Protein AF-A0A5Q2TFF6-F1 (afdb_monomer_lite)

Secondary structure (DSSP, 8-state):
---PPEEEEE-TT-TTHHHHHHHHHHHHT--EEEEEPPTT-GGGGT--TT-EEEE-TTS-EEEEESS--TTHHHHHHHHHHHHH--

Structure (mmCIF, N/CA/C/O backbone):
data_AF-A0A5Q2TFF6-F1
#
_entry.id   AF-A0A5Q2TFF6-F1
#
loop_
_atom_site.group_PDB
_atom_site.id
_atom_site.type_symbol
_atom_site.label_atom_id
_atom_site.label_alt_id
_atom_site.label_comp_id
_atom_site.label_asym_id
_atom_site.label_entity_id
_atom_site.label_seq_id
_atom_site.pdbx_PDB_ins_code
_atom_site.Cartn_x
_atom_site.Cartn_y
_atom_site.Cartn_z
_atom_site.occupancy
_atom_site.B_iso_or_equiv
_atom_site.auth_seq_id
_atom_site.auth_comp_id
_atom_site.auth_asym_id
_atom_site.auth_atom_id
_atom_site.pdbx_PDB_model_num
ATOM 1 N N . MET A 1 1 ? -16.811 -13.532 10.519 1.00 40.44 1 MET A N 1
ATOM 2 C CA . MET A 1 1 ? -16.483 -12.252 9.857 1.00 40.44 1 MET A CA 1
ATOM 3 C C . MET A 1 1 ? -15.027 -11.945 10.156 1.00 40.44 1 MET A C 1
ATOM 5 O O . MET A 1 1 ? -14.694 -11.759 11.318 1.00 40.44 1 MET A O 1
ATOM 9 N N . CYS A 1 2 ? -14.132 -12.018 9.171 1.00 40.16 2 CYS A N 1
ATOM 10 C CA . CYS A 1 2 ? -12.730 -11.678 9.411 1.00 40.16 2 CYS A CA 1
ATOM 11 C C . CYS A 1 2 ? -12.629 -10.157 9.549 1.00 40.16 2 CYS A C 1
ATOM 13 O O . CYS A 1 2 ? -12.747 -9.450 8.555 1.00 40.16 2 CYS A O 1
ATOM 15 N N . ASN A 1 3 ? -12.447 -9.675 10.778 1.00 53.12 3 ASN A N 1
ATOM 16 C CA . ASN A 1 3 ? -12.129 -8.286 11.092 1.00 53.12 3 ASN A CA 1
ATOM 17 C C . ASN A 1 3 ? -10.724 -7.971 10.544 1.00 53.12 3 ASN A C 1
ATOM 19 O O . ASN A 1 3 ? -9.728 -8.121 11.251 1.00 53.12 3 ASN A O 1
ATOM 23 N N . ARG A 1 4 ? -10.622 -7.697 9.239 1.00 68.94 4 ARG A N 1
ATOM 24 C CA . ARG A 1 4 ? -9.357 -7.371 8.573 1.00 68.94 4 ARG A CA 1
ATOM 25 C C . ARG A 1 4 ? -9.127 -5.867 8.662 1.00 68.94 4 ARG A C 1
ATOM 27 O O . ARG A 1 4 ? -10.069 -5.093 8.550 1.00 68.94 4 ARG A O 1
ATOM 34 N N . ASN A 1 5 ? -7.879 -5.460 8.859 1.00 88.69 5 ASN A N 1
ATOM 35 C CA . ASN A 1 5 ? -7.512 -4.049 8.785 1.00 88.69 5 ASN A CA 1
ATOM 36 C C . ASN A 1 5 ? -7.540 -3.582 7.326 1.00 88.69 5 ASN A C 1
ATOM 38 O O . ASN A 1 5 ? -7.618 -4.392 6.397 1.00 88.69 5 ASN A O 1
ATOM 42 N N . PHE A 1 6 ? -7.418 -2.273 7.122 1.00 91.00 6 PHE A N 1
ATOM 43 C CA . PHE A 1 6 ? -7.003 -1.765 5.821 1.00 91.00 6 PHE A CA 1
ATOM 44 C C . PHE A 1 6 ? -5.611 -2.303 5.485 1.00 91.00 6 PHE A C 1
ATOM 46 O O . PHE A 1 6 ? -4.762 -2.424 6.369 1.00 91.00 6 PHE A O 1
ATOM 53 N N . VAL A 1 7 ? -5.371 -2.606 4.213 1.00 93.06 7 VAL A N 1
ATOM 54 C CA . VAL A 1 7 ? -4.076 -3.115 3.749 1.00 93.06 7 VAL A CA 1
ATOM 55 C C . VAL A 1 7 ? -3.576 -2.262 2.596 1.00 93.06 7 VAL A C 1
ATOM 57 O O . VAL A 1 7 ? -4.290 -2.096 1.611 1.00 93.06 7 VAL A O 1
ATOM 60 N N . LEU A 1 8 ? -2.355 -1.739 2.688 1.00 93.62 8 LEU A N 1
ATOM 61 C CA . LEU A 1 8 ? -1.686 -1.051 1.590 1.00 93.62 8 LEU A CA 1
ATOM 62 C C . LEU A 1 8 ? -0.590 -1.945 1.001 1.00 93.62 8 LEU A C 1
ATOM 64 O O . LEU A 1 8 ? 0.403 -2.238 1.664 1.00 93.62 8 LEU A O 1
ATOM 68 N N . PHE A 1 9 ? -0.733 -2.315 -0.267 1.00 95.00 9 PHE A N 1
ATOM 69 C CA . PHE A 1 9 ? 0.358 -2.876 -1.060 1.00 95.00 9 PHE A CA 1
ATOM 70 C C . PHE A 1 9 ? 1.058 -1.758 -1.817 1.00 95.00 9 PHE A C 1
ATOM 72 O O . PHE A 1 9 ? 0.388 -0.947 -2.452 1.00 95.00 9 PHE A O 1
ATOM 79 N N . HIS A 1 10 ? 2.386 -1.715 -1.806 1.00 94.81 10 HIS A N 1
ATOM 80 C CA . HIS A 1 10 ? 3.128 -0.748 -2.610 1.00 94.81 10 HIS A CA 1
ATOM 81 C C . HIS A 1 10 ? 4.282 -1.384 -3.371 1.00 94.81 10 HIS A C 1
ATOM 83 O O . HIS A 1 10 ? 4.862 -2.379 -2.937 1.00 94.81 10 HIS A O 1
ATOM 89 N 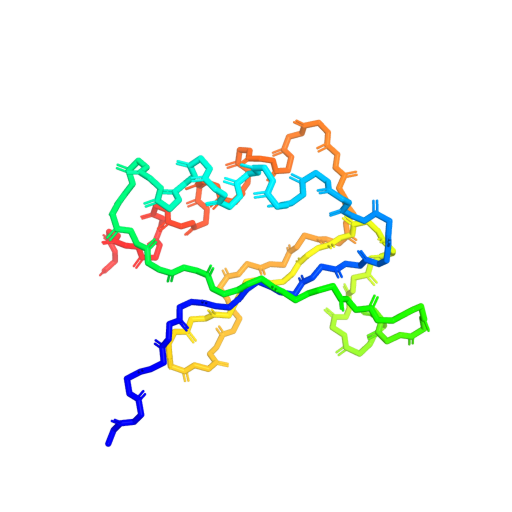N . GLY A 1 11 ? 4.636 -0.788 -4.506 1.00 94.31 11 GLY A N 1
ATOM 90 C CA . GLY A 1 11 ? 5.726 -1.279 -5.338 1.00 94.31 11 GLY A CA 1
ATOM 91 C C . GLY A 1 11 ? 7.096 -1.1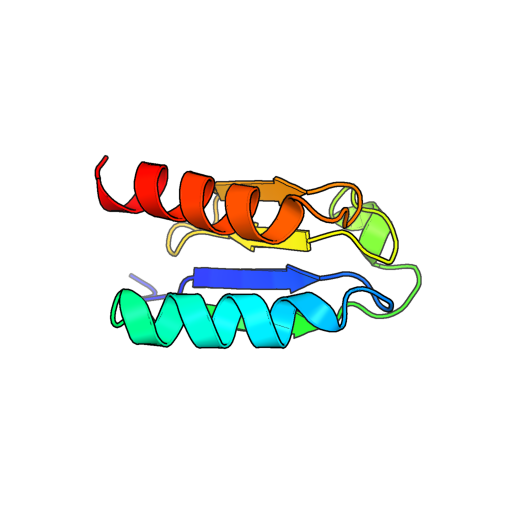91 -4.658 1.00 94.31 11 GLY A C 1
ATOM 92 O O . GLY A 1 11 ? 7.296 -0.482 -3.661 1.00 94.31 11 GLY A O 1
ATOM 93 N N . SER A 1 12 ? 8.061 -1.905 -5.232 1.00 91.38 12 SER A N 1
ATOM 9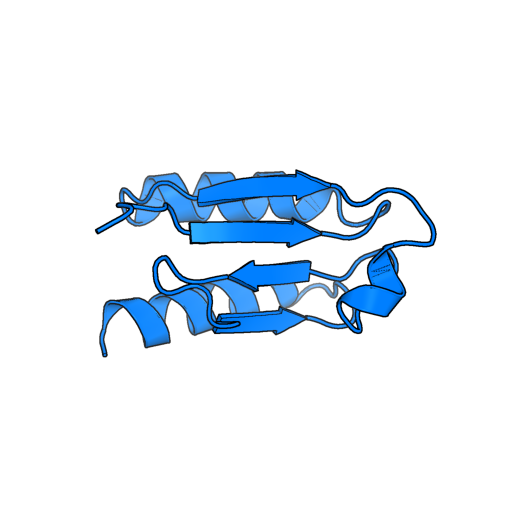4 C CA . SER A 1 12 ? 9.426 -2.057 -4.710 1.00 91.38 12 SER A CA 1
ATOM 95 C C . SER A 1 12 ? 10.195 -0.740 -4.488 1.00 91.38 12 SER A C 1
ATOM 97 O O . SER A 1 12 ? 11.065 -0.683 -3.615 1.00 91.38 12 SER A O 1
ATOM 99 N N . LYS A 1 13 ? 9.857 0.328 -5.222 1.00 89.31 13 LYS A N 1
ATOM 100 C CA . LYS A 1 13 ? 10.443 1.682 -5.125 1.00 89.31 13 LYS A CA 1
ATOM 101 C C . LYS A 1 13 ? 9.563 2.691 -4.373 1.00 89.31 13 LYS A C 1
ATOM 103 O O . LYS A 1 13 ? 9.963 3.840 -4.210 1.00 89.31 13 LYS A O 1
ATOM 108 N N . GLY A 1 14 ? 8.377 2.298 -3.914 1.00 82.69 14 GLY A N 1
ATOM 109 C CA . GLY A 1 14 ? 7.421 3.166 -3.217 1.00 82.69 14 GLY A CA 1
ATOM 110 C C . GLY A 1 14 ? 7.721 3.349 -1.724 1.00 82.69 14 GLY A C 1
ATOM 111 O O . GLY A 1 14 ? 6.844 3.160 -0.890 1.00 82.69 14 GLY A O 1
ATOM 112 N N . THR A 1 15 ? 8.957 3.661 -1.336 1.00 81.06 15 THR A N 1
ATOM 113 C CA . THR A 1 15 ? 9.338 3.707 0.092 1.00 81.06 15 THR A CA 1
ATOM 114 C C . THR A 1 15 ? 8.595 4.779 0.890 1.00 81.06 15 THR A C 1
ATOM 116 O O . THR A 1 15 ? 8.332 4.568 2.076 1.00 81.06 15 THR A O 1
ATOM 119 N N . SER A 1 16 ? 8.196 5.878 0.238 1.00 86.88 16 SER A N 1
ATOM 120 C CA . SER A 1 16 ? 7.453 6.985 0.851 1.00 86.88 16 SER A CA 1
ATOM 121 C C . SER A 1 16 ? 6.116 6.555 1.455 1.00 86.88 16 SER A C 1
ATOM 123 O O . SER A 1 16 ? 5.706 7.127 2.461 1.00 86.88 16 SER A O 1
ATOM 125 N N . TRP A 1 17 ? 5.473 5.510 0.919 1.00 88.81 17 TRP A N 1
ATOM 126 C CA . TRP A 1 17 ? 4.162 5.037 1.371 1.00 88.81 17 TRP A CA 1
ATOM 127 C C . TRP A 1 17 ? 4.113 4.661 2.854 1.00 88.81 17 TRP A C 1
ATOM 129 O O . TRP A 1 17 ? 3.090 4.876 3.498 1.00 88.81 17 TRP A O 1
ATOM 139 N N . ASN A 1 18 ? 5.218 4.177 3.424 1.00 88.31 18 ASN A N 1
ATOM 140 C CA . ASN A 1 18 ? 5.293 3.850 4.850 1.00 88.31 18 ASN A CA 1
ATOM 141 C C . ASN A 1 18 ? 5.125 5.094 5.734 1.00 88.31 18 ASN A C 1
ATOM 143 O O . ASN A 1 18 ? 4.397 5.058 6.729 1.00 88.31 18 ASN A O 1
ATOM 147 N N . SER A 1 19 ? 5.757 6.205 5.349 1.00 87.12 19 SER A N 1
ATOM 148 C CA . SER A 1 19 ? 5.637 7.484 6.053 1.00 87.12 19 SER A CA 1
ATOM 149 C C . SER A 1 19 ? 4.220 8.038 5.938 1.00 87.12 19 SER A C 1
ATOM 151 O O . SER A 1 19 ? 3.641 8.442 6.948 1.00 87.12 19 SER A O 1
ATOM 153 N N . VAL A 1 20 ? 3.629 7.972 4.737 1.00 85.06 20 VAL A N 1
ATOM 154 C CA . VAL A 1 20 ? 2.240 8.402 4.508 1.00 85.06 20 VAL A CA 1
ATOM 155 C C . VAL A 1 20 ? 1.289 7.621 5.403 1.00 85.06 20 VAL A C 1
ATOM 157 O O . VAL A 1 20 ? 0.519 8.208 6.158 1.00 85.06 20 VAL A O 1
ATOM 160 N N . VAL A 1 21 ? 1.367 6.290 5.364 1.00 88.38 21 VAL A N 1
ATOM 161 C CA . VAL A 1 21 ? 0.483 5.429 6.151 1.00 88.38 21 VAL A CA 1
ATOM 162 C C . VAL A 1 21 ? 0.658 5.676 7.641 1.00 88.38 21 VAL A C 1
ATOM 164 O O . VAL A 1 21 ? -0.342 5.730 8.352 1.00 88.38 21 VAL A O 1
ATOM 167 N N . SER A 1 22 ? 1.890 5.871 8.113 1.00 88.25 22 SER A N 1
ATOM 168 C CA . SER A 1 22 ? 2.149 6.182 9.522 1.00 88.25 22 SER A CA 1
ATOM 169 C C . SER A 1 22 ? 1.447 7.474 9.946 1.00 88.25 22 SER A C 1
ATOM 171 O O . SER A 1 22 ? 0.750 7.484 10.960 1.00 88.25 22 SER A O 1
ATOM 173 N N . SER A 1 23 ? 1.558 8.534 9.138 1.00 85.19 23 SER A N 1
ATOM 174 C CA . SER A 1 23 ? 0.890 9.815 9.396 1.00 85.19 23 SER A CA 1
ATOM 175 C C . SER A 1 23 ? -0.635 9.670 9.417 1.00 85.19 23 SER A C 1
ATOM 177 O O . SER A 1 23 ? -1.299 10.121 10.351 1.00 85.19 23 SER A O 1
ATOM 179 N N . VAL A 1 24 ? -1.195 8.968 8.430 1.00 84.06 24 VAL A N 1
ATOM 180 C CA . VAL A 1 24 ? -2.646 8.778 8.315 1.00 84.06 24 VAL A CA 1
ATOM 181 C C . VAL A 1 24 ? -3.207 7.906 9.438 1.00 84.06 24 VAL A C 1
ATOM 183 O O . VAL A 1 24 ? -4.229 8.249 10.032 1.00 84.06 24 VAL A O 1
ATOM 186 N N . SER A 1 25 ? -2.524 6.808 9.760 1.00 86.50 25 SER A N 1
ATOM 187 C CA . SER A 1 25 ? -2.913 5.882 10.829 1.00 86.50 25 SER A CA 1
ATOM 188 C C . SER A 1 25 ? -2.981 6.595 12.177 1.00 86.50 25 SER A C 1
ATOM 190 O O . SER A 1 25 ? -3.949 6.423 12.913 1.00 86.50 25 SER A O 1
ATOM 192 N N . GLN A 1 26 ? -1.996 7.454 12.469 1.00 86.00 26 GLN A N 1
ATOM 193 C CA . GLN A 1 26 ? -1.977 8.271 13.683 1.00 86.00 26 GLN A CA 1
ATOM 194 C C . GLN A 1 26 ? -3.095 9.317 13.692 1.00 86.00 26 GLN A C 1
ATOM 196 O O . GLN A 1 26 ? -3.801 9.442 14.689 1.00 86.00 26 GLN A O 1
ATOM 201 N N . HIS A 1 27 ? -3.284 10.048 12.590 1.00 84.12 27 HIS A N 1
ATOM 202 C CA . HIS A 1 27 ? -4.260 11.1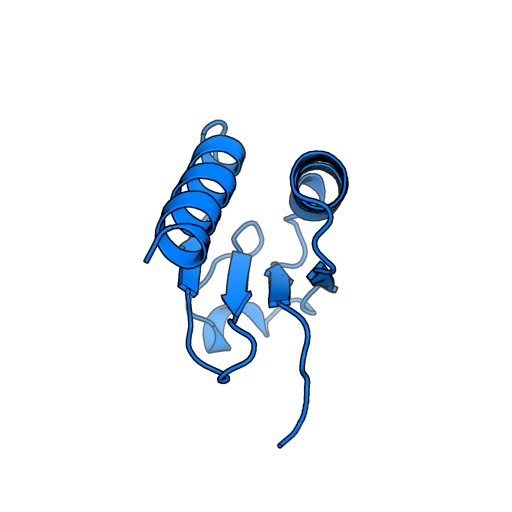40 12.537 1.00 84.12 27 HIS A CA 1
ATOM 203 C C . HIS A 1 27 ? -5.712 10.653 12.645 1.00 84.12 27 HIS A C 1
ATOM 205 O O . HIS A 1 27 ? -6.550 11.334 13.229 1.00 84.12 27 HIS A O 1
ATOM 211 N N . HIS A 1 28 ? -6.008 9.470 12.101 1.00 81.88 28 HIS A N 1
ATOM 212 C CA . HIS A 1 28 ? -7.362 8.912 12.067 1.00 81.88 28 HIS A CA 1
ATOM 213 C C . HIS A 1 28 ? -7.595 7.773 13.069 1.00 81.88 28 HIS A C 1
ATOM 215 O O . HIS A 1 28 ? -8.694 7.225 13.108 1.00 81.88 28 HIS A O 1
ATOM 221 N N . ASN A 1 29 ? -6.590 7.416 13.878 1.00 84.31 29 ASN A N 1
ATOM 222 C CA . ASN A 1 29 ? -6.622 6.266 14.787 1.00 84.31 29 ASN A CA 1
ATOM 223 C C . ASN A 1 29 ? -7.057 4.962 14.080 1.00 84.31 29 ASN A C 1
ATOM 225 O O . ASN A 1 29 ? -7.911 4.215 14.562 1.00 84.31 29 ASN A O 1
ATOM 229 N N . LEU A 1 30 ? -6.485 4.713 12.899 1.00 85.06 30 LEU A N 1
ATOM 230 C CA . LEU A 1 30 ? -6.773 3.542 12.069 1.00 85.06 30 LEU A CA 1
ATOM 231 C C . LEU A 1 30 ? -5.566 2.625 12.001 1.00 85.06 30 LEU A C 1
ATOM 233 O O . LEU A 1 30 ? -4.428 3.078 11.923 1.00 85.06 30 LEU A O 1
ATOM 237 N N . LYS A 1 31 ? -5.826 1.320 11.948 1.00 89.50 31 LYS A N 1
ATOM 238 C CA . LYS A 1 31 ? -4.794 0.336 11.647 1.00 89.50 31 LYS A CA 1
ATOM 239 C C . LYS A 1 31 ? -4.754 0.081 10.142 1.00 89.50 31 LYS A C 1
ATOM 241 O O . LYS A 1 31 ? -5.758 -0.328 9.557 1.00 89.50 31 LYS A O 1
ATOM 246 N N . ILE A 1 32 ? -3.593 0.318 9.537 1.00 90.62 32 ILE A N 1
ATOM 247 C CA . ILE A 1 32 ? -3.314 0.029 8.130 1.00 90.62 32 ILE A CA 1
ATOM 248 C C . ILE A 1 32 ? -2.061 -0.846 8.081 1.00 90.62 32 ILE A C 1
ATOM 250 O O . ILE A 1 32 ? -0.981 -0.409 8.476 1.00 90.62 32 ILE A O 1
ATOM 254 N N . ASP A 1 33 ? -2.204 -2.080 7.609 1.00 93.00 33 ASP A N 1
ATOM 255 C CA . ASP A 1 33 ? -1.075 -2.989 7.421 1.00 93.00 33 ASP A CA 1
ATOM 256 C C . ASP A 1 33 ? -0.403 -2.679 6.072 1.00 93.00 33 ASP A C 1
ATOM 258 O O . ASP A 1 33 ? -1.079 -2.546 5.051 1.00 93.00 33 ASP A O 1
ATOM 262 N N . VAL A 1 34 ? 0.925 -2.536 6.049 1.00 92.94 34 VAL A N 1
ATOM 263 C CA . VAL A 1 34 ? 1.673 -2.132 4.847 1.00 92.94 34 VAL A CA 1
ATOM 264 C C . VAL A 1 34 ? 2.563 -3.265 4.364 1.00 92.94 34 VAL A C 1
ATOM 266 O O . VAL A 1 34 ? 3.348 -3.819 5.133 1.00 92.94 34 VAL A O 1
ATOM 269 N N . TYR A 1 35 ? 2.479 -3.574 3.072 1.00 94.50 35 TYR A N 1
ATOM 270 C CA . TYR A 1 35 ? 3.282 -4.606 2.430 1.00 94.50 35 TYR A CA 1
ATOM 271 C C . TYR A 1 35 ? 3.963 -4.065 1.179 1.00 94.50 35 TYR A C 1
ATOM 273 O O . TYR A 1 35 ? 3.323 -3.623 0.222 1.00 94.50 35 TYR A O 1
ATOM 281 N N . LYS A 1 36 ? 5.290 -4.165 1.163 1.00 94.75 36 LYS A N 1
ATOM 282 C CA . LYS A 1 36 ? 6.081 -3.929 -0.040 1.00 94.75 36 LYS A CA 1
ATOM 283 C C . LYS A 1 36 ? 6.004 -5.157 -0.942 1.00 94.75 36 LYS A C 1
ATOM 285 O O . LYS A 1 36 ? 6.248 -6.273 -0.490 1.00 94.75 36 LYS A O 1
ATOM 290 N N . LEU A 1 37 ? 5.710 -4.938 -2.214 1.00 93.75 37 LEU A N 1
ATOM 291 C CA . LEU A 1 37 ? 5.745 -5.968 -3.240 1.00 93.75 37 LEU A CA 1
ATOM 292 C C . LEU A 1 37 ? 7.183 -6.227 -3.685 1.00 93.75 37 LEU A C 1
ATOM 294 O O . LEU A 1 37 ? 7.993 -5.304 -3.816 1.00 93.75 37 LEU A O 1
ATOM 298 N N . ASP A 1 38 ? 7.475 -7.494 -3.962 1.00 91.25 38 ASP A N 1
ATOM 299 C CA . ASP A 1 38 ? 8.685 -7.864 -4.686 1.00 91.25 38 ASP A CA 1
ATOM 300 C C . ASP A 1 38 ? 8.611 -7.340 -6.122 1.00 91.25 38 ASP A C 1
ATOM 302 O O . ASP A 1 38 ? 7.530 -7.276 -6.717 1.00 91.25 38 ASP A O 1
ATOM 306 N N . ALA A 1 39 ? 9.770 -7.013 -6.693 1.00 87.75 39 ALA A N 1
ATOM 307 C CA . ALA A 1 39 ? 9.855 -6.578 -8.079 1.00 87.75 39 ALA A CA 1
ATOM 308 C C . ALA A 1 39 ? 9.249 -7.630 -9.026 1.00 87.75 39 ALA A C 1
ATOM 310 O O . ALA A 1 39 ? 9.540 -8.823 -8.923 1.00 87.75 39 ALA A O 1
ATOM 311 N N . GLY A 1 40 ? 8.407 -7.176 -9.951 1.00 86.75 40 GLY A N 1
ATOM 312 C CA . GLY A 1 40 ? 7.679 -8.011 -10.907 1.00 86.75 40 GLY A CA 1
ATOM 313 C C . GLY A 1 40 ? 6.287 -8.437 -10.432 1.00 86.75 40 GLY A C 1
ATOM 314 O O . GLY A 1 40 ? 5.497 -8.909 -11.247 1.00 86.75 40 GLY A O 1
ATOM 315 N N . LYS A 1 41 ? 5.943 -8.242 -9.151 1.00 90.06 41 LYS A N 1
ATOM 316 C CA . LYS A 1 41 ? 4.585 -8.508 -8.636 1.00 90.06 41 LYS A CA 1
ATOM 317 C C . LYS A 1 41 ? 3.653 -7.301 -8.756 1.00 90.06 41 LYS A C 1
ATOM 319 O O . LYS A 1 41 ? 2.446 -7.456 -8.592 1.00 90.06 41 LYS A O 1
ATOM 324 N N . GLU A 1 42 ? 4.179 -6.117 -9.066 1.00 93.06 42 GLU A N 1
ATOM 325 C CA . GLU A 1 42 ? 3.396 -4.881 -9.183 1.00 93.06 42 GLU A CA 1
ATOM 326 C C . GLU A 1 42 ? 2.332 -4.951 -10.292 1.00 93.06 42 GLU A C 1
ATOM 328 O O . GLU A 1 42 ? 1.216 -4.457 -10.121 1.00 93.06 42 GLU A O 1
ATOM 333 N N . SER A 1 43 ? 2.635 -5.647 -11.392 1.00 89.62 43 SER A N 1
ATOM 334 C CA . SER A 1 43 ? 1.735 -5.798 -12.542 1.00 89.62 43 SER A CA 1
ATOM 335 C C . SER A 1 43 ? 0.432 -6.520 -12.198 1.00 89.62 43 SER A C 1
ATOM 337 O O . SER A 1 43 ? -0.604 -6.190 -12.764 1.00 89.62 43 SER A O 1
ATOM 339 N N . ALA A 1 44 ? 0.453 -7.449 -11.233 1.00 91.31 44 ALA A N 1
ATOM 340 C CA . ALA A 1 44 ? -0.749 -8.150 -10.776 1.00 91.31 44 ALA A CA 1
ATOM 341 C C . ALA A 1 44 ? -1.759 -7.212 -10.090 1.00 91.31 44 ALA A C 1
ATOM 343 O O . ALA A 1 44 ? -2.942 -7.531 -10.007 1.00 91.31 44 ALA A O 1
ATOM 344 N N . LEU A 1 45 ? -1.292 -6.059 -9.603 1.00 90.56 45 LEU A N 1
ATOM 345 C CA . LEU A 1 45 ? -2.117 -5.021 -8.987 1.00 90.56 45 LEU A CA 1
ATOM 346 C C . LEU A 1 45 ? -2.289 -3.784 -9.881 1.00 90.56 45 LEU A C 1
ATOM 348 O O . LEU A 1 45 ? -2.882 -2.798 -9.438 1.00 90.56 45 LEU A O 1
ATOM 352 N N . GLU A 1 46 ? -1.811 -3.852 -11.128 1.00 94.31 46 GLU A N 1
ATOM 353 C CA . GLU A 1 46 ? -1.888 -2.779 -12.126 1.00 94.31 46 GLU A CA 1
ATOM 354 C C . GLU A 1 46 ? -1.247 -1.466 -11.639 1.00 94.31 46 GLU A C 1
ATOM 356 O O . GLU A 1 46 ? -1.766 -0.370 -11.862 1.00 94.31 46 GLU A O 1
ATOM 361 N N . ILE A 1 47 ? -0.109 -1.576 -10.946 1.00 93.62 47 ILE A N 1
ATOM 362 C CA . ILE A 1 47 ? 0.703 -0.436 -10.502 1.00 93.62 47 ILE A CA 1
ATOM 363 C C . ILE A 1 47 ? 2.140 -0.550 -11.022 1.00 93.62 47 ILE A C 1
ATOM 365 O O . ILE A 1 47 ? 2.625 -1.632 -11.348 1.00 93.62 47 ILE A O 1
ATOM 369 N N . GLU A 1 48 ? 2.840 0.577 -11.100 1.00 94.12 48 GLU A N 1
ATOM 370 C CA . GLU A 1 48 ? 4.281 0.622 -11.337 1.00 94.12 48 GLU A CA 1
ATOM 371 C C . GLU A 1 48 ? 5.065 0.391 -10.035 1.00 94.12 48 GLU A C 1
ATOM 373 O O . GLU A 1 48 ? 4.524 0.416 -8.929 1.00 94.12 48 GLU A O 1
ATOM 378 N N . SER A 1 49 ? 6.390 0.264 -10.158 1.00 93.12 49 SER A N 1
ATOM 379 C CA . SER A 1 49 ? 7.309 0.070 -9.024 1.00 93.12 49 SER A CA 1
ATOM 380 C C . SER A 1 49 ? 7.201 1.112 -7.901 1.00 93.12 49 SER A C 1
ATOM 382 O O . SER A 1 49 ? 7.616 0.824 -6.784 1.00 93.12 49 SER A O 1
ATOM 384 N N . SER A 1 50 ? 6.659 2.308 -8.147 1.00 92.56 50 SER A N 1
ATOM 385 C CA . SER A 1 50 ? 6.423 3.316 -7.103 1.00 92.56 50 SER A CA 1
ATOM 386 C C . SER A 1 50 ? 4.954 3.472 -6.703 1.00 92.56 50 SER A C 1
ATOM 388 O O . SER A 1 50 ? 4.664 4.233 -5.785 1.00 92.56 50 SER A O 1
ATOM 390 N N . GLY A 1 51 ? 4.024 2.793 -7.373 1.00 93.25 51 GLY A N 1
ATOM 391 C CA . GLY A 1 51 ? 2.594 2.890 -7.090 1.00 93.25 51 GLY A CA 1
ATOM 392 C C . GLY A 1 51 ? 2.171 2.179 -5.803 1.00 93.25 51 GLY A C 1
ATOM 393 O O . GLY A 1 51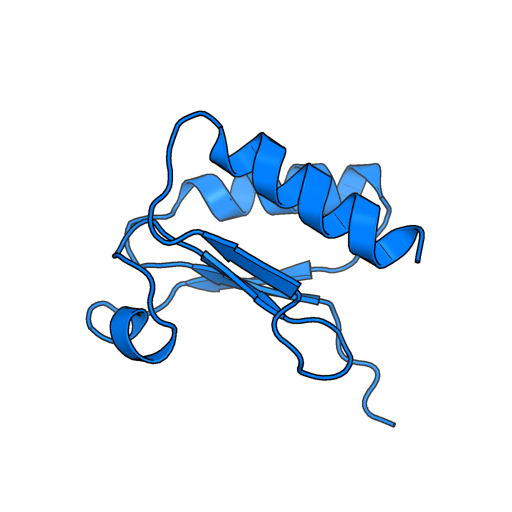 ? 2.991 1.565 -5.111 1.00 93.25 51 GLY A O 1
ATOM 394 N N . ALA A 1 52 ? 0.878 2.259 -5.491 1.00 93.62 52 ALA A N 1
ATOM 395 C CA . ALA A 1 52 ? 0.270 1.578 -4.352 1.00 93.62 52 ALA A CA 1
ATOM 396 C C . ALA A 1 52 ? -1.215 1.254 -4.567 1.00 93.62 52 ALA A C 1
ATOM 398 O O . ALA A 1 52 ? -1.913 1.917 -5.336 1.00 93.62 52 ALA A O 1
ATOM 399 N N . VAL A 1 53 ? -1.701 0.244 -3.850 1.00 93.38 53 VAL A N 1
ATOM 400 C CA . VAL A 1 53 ? -3.103 -0.174 -3.802 1.00 93.38 53 VAL A CA 1
ATOM 401 C C . VAL A 1 53 ? -3.540 -0.304 -2.353 1.00 93.38 53 VAL A C 1
ATOM 403 O O . VAL A 1 53 ? -2.930 -1.045 -1.583 1.00 93.38 53 VAL A O 1
ATOM 406 N N . LEU A 1 54 ? -4.614 0.395 -1.997 1.00 92.00 54 LEU A N 1
ATOM 407 C CA . LEU A 1 54 ? -5.270 0.287 -0.701 1.00 92.00 54 LEU A CA 1
ATOM 408 C C . LEU A 1 54 ? -6.474 -0.648 -0.813 1.00 92.00 54 LEU A C 1
ATOM 410 O O . LEU A 1 54 ? -7.346 -0.450 -1.660 1.00 92.00 54 LEU A O 1
ATOM 414 N N . ILE A 1 55 ? -6.538 -1.629 0.076 1.00 91.25 55 ILE A N 1
ATOM 415 C CA . ILE A 1 55 ? -7.607 -2.615 0.191 1.00 91.25 55 ILE A CA 1
ATOM 416 C C . ILE A 1 55 ? -8.386 -2.354 1.480 1.00 91.25 55 ILE A C 1
ATOM 418 O O . ILE A 1 55 ? -7.802 -2.151 2.548 1.00 91.25 55 ILE A O 1
ATOM 422 N N . ARG A 1 56 ? -9.714 -2.354 1.370 1.00 91.00 56 ARG A N 1
ATOM 423 C CA . ARG A 1 56 ? -10.648 -2.221 2.493 1.00 91.00 56 ARG A CA 1
ATOM 424 C C . ARG A 1 56 ? -10.762 -3.532 3.283 1.00 91.00 56 ARG A C 1
ATOM 426 O O . ARG A 1 56 ? -10.484 -4.602 2.740 1.00 91.00 56 ARG A O 1
ATOM 433 N N . PRO A 1 57 ? -11.257 -3.480 4.533 1.00 90.12 57 PRO A N 1
ATOM 434 C CA . PRO A 1 57 ? -11.568 -4.671 5.331 1.00 90.12 57 PRO A CA 1
ATOM 435 C C . PRO A 1 57 ? -12.452 -5.720 4.635 1.00 90.12 57 PRO A C 1
ATOM 437 O O . PRO A 1 57 ? -12.327 -6.913 4.912 1.00 90.12 57 PRO A O 1
ATOM 440 N N . ASP A 1 58 ? -13.331 -5.289 3.724 1.00 89.50 58 ASP A N 1
ATOM 441 C CA . ASP A 1 58 ? -14.228 -6.151 2.942 1.00 89.50 58 ASP A CA 1
ATOM 442 C C . ASP A 1 58 ? -13.549 -6.826 1.734 1.00 89.50 58 ASP A C 1
ATOM 444 O O . ASP A 1 58 ? -14.170 -7.639 1.052 1.00 89.50 58 ASP A O 1
ATOM 448 N N . GLY A 1 59 ? -12.265 -6.541 1.495 1.00 89.31 59 GLY A N 1
ATOM 449 C CA . GLY A 1 59 ? -11.463 -7.128 0.424 1.00 89.31 59 GLY A CA 1
ATOM 450 C C . GLY A 1 59 ? -11.514 -6.369 -0.901 1.00 89.31 59 GLY A C 1
ATOM 451 O O . GLY A 1 59 ? -10.846 -6.790 -1.845 1.00 89.31 59 GLY A O 1
ATOM 452 N N . TYR A 1 60 ? -12.247 -5.257 -0.987 1.00 89.88 60 TYR A N 1
ATOM 453 C CA . TYR A 1 60 ? -12.316 -4.455 -2.208 1.00 89.88 60 TYR A CA 1
ATOM 454 C C . TYR A 1 60 ? -11.205 -3.405 -2.281 1.00 89.88 60 TYR A C 1
ATOM 456 O O . TYR A 1 60 ? -10.753 -2.860 -1.270 1.00 89.88 60 TYR A O 1
ATOM 464 N N . VAL A 1 61 ? -10.783 -3.091 -3.509 1.00 91.06 61 VAL A N 1
ATOM 465 C CA . VAL A 1 61 ? -9.844 -1.998 -3.775 1.00 91.06 61 VAL A CA 1
ATOM 466 C C . VAL A 1 61 ? -10.534 -0.670 -3.490 1.00 91.06 61 VAL A C 1
ATOM 468 O O . VAL A 1 61 ? -11.559 -0.341 -4.080 1.00 91.06 61 VAL A O 1
ATOM 471 N N . ALA A 1 62 ? -9.943 0.091 -2.582 1.00 88.75 62 ALA A N 1
ATOM 472 C CA . ALA A 1 62 ? -10.396 1.410 -2.177 1.00 88.75 62 ALA A CA 1
ATOM 473 C C . ALA A 1 62 ? -9.738 2.520 -2.998 1.00 88.75 62 ALA A C 1
ATOM 475 O O . ALA A 1 62 ? -10.366 3.513 -3.349 1.00 88.75 62 ALA A O 1
ATOM 476 N N . LEU A 1 63 ? -8.447 2.348 -3.275 1.00 89.88 63 LEU A N 1
ATOM 477 C CA . LEU A 1 63 ? -7.644 3.298 -4.025 1.00 89.88 63 LEU A CA 1
ATOM 478 C C . LEU A 1 63 ? -6.551 2.547 -4.773 1.00 89.88 63 LEU A C 1
ATOM 480 O O . LEU A 1 63 ? -5.932 1.631 -4.229 1.00 89.88 63 LEU A O 1
ATOM 484 N N . ARG A 1 64 ? -6.272 2.994 -5.994 1.00 91.50 64 ARG A N 1
ATOM 485 C CA . ARG A 1 64 ? -5.110 2.580 -6.771 1.00 91.50 64 ARG A CA 1
ATOM 486 C C . ARG A 1 64 ? -4.377 3.817 -7.266 1.00 91.50 64 ARG A C 1
ATOM 488 O O . ARG A 1 64 ? -4.964 4.671 -7.922 1.00 91.50 64 ARG A O 1
ATOM 495 N N . VAL A 1 65 ? -3.086 3.878 -6.977 1.00 91.19 65 VAL A N 1
ATOM 496 C CA . VAL A 1 65 ? -2.167 4.898 -7.477 1.00 91.19 65 VAL A CA 1
ATOM 497 C C . VAL A 1 65 ? -1.155 4.190 -8.359 1.00 91.19 65 VAL A C 1
ATOM 499 O O . VAL A 1 65 ? -0.307 3.453 -7.863 1.00 91.19 65 VAL A O 1
ATOM 502 N N . MET A 1 66 ? -1.250 4.402 -9.672 1.00 90.88 66 MET A N 1
ATOM 503 C CA . MET A 1 66 ? -0.393 3.719 -10.645 1.00 90.88 66 MET A CA 1
ATOM 504 C C . MET A 1 66 ? 1.091 4.027 -10.414 1.00 90.88 66 MET A C 1
ATOM 506 O O . MET A 1 66 ? 1.921 3.128 -10.468 1.00 90.88 66 MET A O 1
ATOM 510 N N . LYS A 1 67 ? 1.429 5.280 -10.103 1.00 89.44 67 LYS A N 1
ATOM 511 C CA . LYS A 1 67 ? 2.803 5.739 -9.896 1.00 89.44 67 LYS A CA 1
ATOM 512 C C . LYS A 1 67 ? 2.825 6.826 -8.832 1.00 89.44 67 LYS A C 1
ATOM 514 O O . LYS A 1 67 ? 2.036 7.765 -8.921 1.00 89.44 67 LYS A O 1
ATOM 519 N N . ALA A 1 68 ? 3.738 6.730 -7.865 1.00 83.12 68 ALA A N 1
ATOM 520 C CA . ALA A 1 68 ? 3.911 7.809 -6.900 1.00 83.12 68 ALA A CA 1
ATOM 521 C C . ALA A 1 68 ? 4.387 9.092 -7.598 1.00 83.12 68 ALA A C 1
ATOM 523 O O . ALA A 1 68 ? 5.338 9.092 -8.382 1.00 83.12 68 ALA A O 1
ATOM 524 N N . ASN A 1 69 ? 3.721 10.187 -7.267 1.00 80.38 69 ASN A N 1
ATOM 525 C CA . ASN A 1 69 ? 4.055 11.563 -7.594 1.00 80.38 69 ASN A CA 1
ATOM 526 C C . ASN A 1 69 ? 3.981 12.409 -6.309 1.00 80.38 69 ASN A C 1
ATOM 528 O O . ASN A 1 69 ? 3.537 11.929 -5.265 1.00 80.38 69 ASN A O 1
ATOM 532 N N . HIS A 1 70 ? 4.381 13.681 -6.377 1.00 70.44 70 HIS A N 1
ATOM 533 C CA . HIS A 1 70 ? 4.338 14.587 -5.219 1.00 70.44 70 HIS A CA 1
ATOM 534 C C . HIS A 1 70 ? 2.943 14.723 -4.572 1.00 70.44 70 HIS A C 1
ATOM 536 O O . HIS A 1 70 ? 2.857 15.032 -3.391 1.00 70.44 70 HIS A O 1
ATOM 542 N N . ASN A 1 71 ? 1.861 14.433 -5.304 1.00 75.06 71 ASN A N 1
ATOM 543 C CA . ASN A 1 71 ? 0.480 14.527 -4.813 1.00 75.06 71 ASN A CA 1
ATOM 544 C C . ASN A 1 71 ? -0.090 13.196 -4.297 1.00 75.06 71 ASN A C 1
ATOM 546 O O . ASN A 1 71 ? -1.249 13.136 -3.887 1.00 75.06 71 ASN A O 1
ATOM 550 N N . SER A 1 72 ? 0.688 12.116 -4.317 1.00 69.62 72 SER A N 1
ATOM 551 C CA . SER A 1 72 ? 0.199 10.776 -3.980 1.00 69.62 72 SER A CA 1
ATOM 552 C C . SER A 1 72 ? -0.186 10.629 -2.502 1.00 69.62 72 SER A C 1
ATOM 554 O O . SER A 1 72 ? -1.114 9.890 -2.181 1.00 69.62 72 SER A O 1
ATOM 556 N N . GLU A 1 73 ? 0.440 11.412 -1.617 1.00 68.00 73 GLU A N 1
ATOM 557 C CA . GLU A 1 73 ? 0.019 11.576 -0.217 1.00 68.00 73 GLU A CA 1
ATOM 558 C C . GLU A 1 73 ? -1.400 12.137 -0.100 1.00 68.00 73 GLU A C 1
ATOM 560 O O . GLU A 1 73 ? -2.254 11.569 0.585 1.00 68.00 73 GLU A O 1
ATOM 565 N N . HIS A 1 74 ? -1.674 13.224 -0.825 1.00 71.88 74 HIS A N 1
ATOM 566 C CA . HIS A 1 74 ? -2.995 13.842 -0.856 1.00 71.88 74 HIS A CA 1
ATOM 567 C C . HIS A 1 74 ? -4.056 12.893 -1.418 1.00 71.88 74 HIS A C 1
ATOM 569 O O . HIS A 1 74 ? -5.177 12.875 -0.910 1.00 71.88 74 HIS A O 1
ATOM 575 N N . GLN A 1 75 ? -3.709 12.075 -2.414 1.00 72.38 75 GLN A N 1
ATOM 576 C CA . GLN A 1 75 ? -4.628 11.088 -2.983 1.00 72.38 75 GLN A CA 1
ATOM 577 C C . GLN A 1 75 ? -4.982 9.974 -1.990 1.00 72.38 75 GLN A C 1
ATOM 579 O O . GLN A 1 75 ? -6.155 9.614 -1.895 1.00 72.38 75 GLN A O 1
ATOM 584 N N . LEU A 1 76 ? -4.021 9.469 -1.203 1.00 73.31 76 LEU A N 1
ATOM 585 C CA . LEU A 1 76 ? -4.307 8.474 -0.160 1.00 73.31 76 LEU A CA 1
ATOM 586 C C . LEU A 1 76 ? -5.221 9.047 0.927 1.00 73.31 76 LEU A C 1
ATOM 588 O O . LEU A 1 76 ? -6.201 8.409 1.310 1.00 73.31 76 LEU A O 1
ATOM 592 N N . LEU A 1 77 ? -4.933 10.270 1.376 1.00 70.56 77 L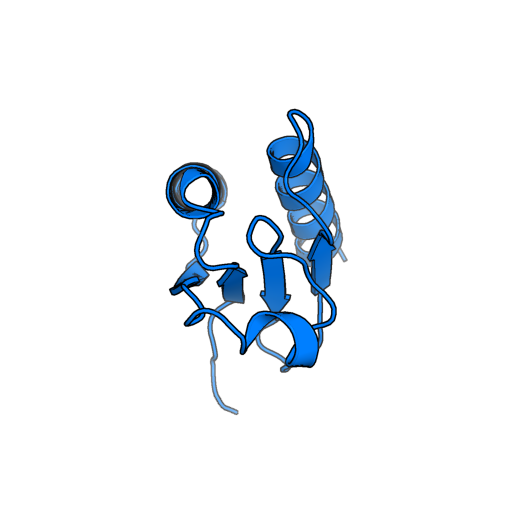EU A N 1
ATOM 593 C CA . LEU A 1 77 ? -5.758 10.988 2.347 1.00 70.56 77 LEU A CA 1
ATOM 594 C C . LEU A 1 77 ? -7.183 11.220 1.835 1.00 70.56 77 LEU A C 1
ATOM 596 O O . LEU A 1 77 ? -8.141 11.024 2.581 1.00 70.56 77 LEU A O 1
ATOM 600 N N . GLN A 1 78 ? -7.341 11.632 0.577 1.00 73.06 78 GLN A N 1
ATOM 601 C CA . GLN A 1 78 ? -8.661 11.833 -0.021 1.00 73.06 78 GLN A CA 1
ATOM 602 C C . GLN A 1 78 ? -9.426 10.518 -0.178 1.00 73.06 78 GLN A C 1
ATOM 604 O O . GLN A 1 78 ? -10.595 10.466 0.198 1.00 73.06 78 GLN A O 1
ATOM 609 N N . GLY A 1 79 ? -8.767 9.457 -0.652 1.00 72.69 79 GLY A N 1
ATOM 610 C CA . GLY A 1 79 ? -9.373 8.131 -0.755 1.00 72.69 79 GLY A CA 1
ATOM 611 C C . GLY A 1 79 ? -9.848 7.622 0.606 1.00 72.69 79 GLY A C 1
ATOM 612 O O . GLY A 1 79 ? -11.004 7.239 0.752 1.00 72.69 79 GLY A O 1
ATOM 613 N N . LEU A 1 80 ? -9.002 7.706 1.638 1.00 74.50 80 LEU A N 1
ATOM 614 C CA . LEU A 1 80 ? -9.368 7.297 2.998 1.00 74.50 80 LEU A CA 1
ATOM 615 C C . LEU A 1 80 ? -10.512 8.133 3.577 1.00 74.50 80 LEU A C 1
ATOM 617 O O . LEU A 1 80 ? -11.444 7.560 4.135 1.00 74.50 80 LEU A O 1
ATOM 621 N N . LYS A 1 81 ? -10.509 9.457 3.388 1.00 72.62 81 LYS A N 1
ATOM 622 C CA . LYS A 1 81 ? -11.634 10.312 3.802 1.00 72.62 81 LYS A CA 1
ATOM 623 C C . LYS A 1 81 ? -12.946 9.902 3.135 1.00 72.62 81 LYS A C 1
ATOM 625 O O . LYS A 1 81 ? -13.957 9.829 3.823 1.00 72.62 81 LYS A O 1
ATOM 630 N N . GLN A 1 82 ? -12.932 9.601 1.836 1.00 73.69 82 GLN A N 1
ATOM 631 C CA . GLN A 1 82 ? -14.129 9.142 1.125 1.00 73.69 82 GLN A CA 1
ATOM 632 C C . GLN A 1 82 ? -14.651 7.808 1.665 1.00 73.69 82 GLN A C 1
ATOM 634 O O . GLN A 1 82 ? -15.856 7.623 1.739 1.00 73.69 82 GLN A O 1
ATOM 639 N N . ILE A 1 83 ? -13.765 6.899 2.075 1.00 71.06 83 ILE A N 1
ATOM 640 C CA . ILE A 1 83 ? -14.157 5.577 2.584 1.00 71.06 83 ILE A CA 1
ATOM 641 C C . ILE A 1 83 ? -14.679 5.644 4.024 1.00 71.06 83 ILE A C 1
ATOM 643 O O . ILE A 1 83 ? -15.550 4.864 4.392 1.00 71.06 83 ILE A O 1
ATOM 647 N N . LEU A 1 84 ? -14.131 6.539 4.850 1.00 68.94 84 LEU A N 1
ATOM 648 C CA . LEU A 1 84 ? -14.472 6.654 6.274 1.00 68.94 84 LEU A CA 1
ATOM 649 C C . LEU A 1 84 ? -15.709 7.521 6.539 1.00 68.94 84 LEU A C 1
ATOM 651 O O . LEU A 1 84 ? -16.279 7.439 7.622 1.00 68.94 84 LEU A O 1
ATOM 655 N N . HIS A 1 85 ? -16.090 8.370 5.584 1.00 61.69 85 HIS A N 1
ATOM 656 C CA . HIS A 1 85 ? -17.267 9.241 5.664 1.00 61.69 85 HIS A CA 1
ATOM 657 C C . HIS A 1 85 ? -18.426 8.769 4.760 1.00 61.69 85 HIS A C 1
ATOM 659 O O . HIS A 1 85 ? -19.356 9.545 4.535 1.00 61.69 85 HIS A O 1
ATOM 665 N N . ALA A 1 86 ? -18.356 7.544 4.224 1.00 46.00 86 ALA A N 1
ATOM 666 C CA . ALA A 1 86 ? -19.415 6.915 3.429 1.00 46.00 86 ALA A CA 1
ATOM 667 C C . ALA A 1 86 ? -20.356 6.062 4.288 1.00 46.00 86 ALA A C 1
ATOM 669 O O . ALA A 1 86 ? -19.869 5.436 5.258 1.00 46.00 86 ALA A O 1
#

Foldseek 3Di:
DPQDFKEKEFAQPQPCVVVLCVVVCVVVVGDYHYHYDDPPCQVVVQADRNWMWIAHSVGDTQDTGRHDDPCVSVVVVVSVVVVVVD

Sequence (86 aa):
MCNRNFVLFHGSKGTSWNSVVSSVSQHHNLKIDVYKLDAGKESALEIESSGAVLIRPDGYVALRVMKANHNSEHQLLQGLKQILHA

Radius of gyration: 12.04 Å; chains: 1; bounding box: 30×27×27 Å

Organism: NCBI:txid2663022

pLDDT: mean 83.95, std 11.92, range [40.16, 95.0]